Protein AF-A0A914ZQJ4-F1 (afdb_monomer_lite)

InterPro domains:
  IPR001202 WW domain [PF00397] (29-59)
  IPR001202 WW domain [PS01159] (33-59)
  IPR001202 WW domain [PS50020] (27-61)
  IPR001202 WW domain [SM00456] (28-61)
  IPR001202 WW domain [cd00201] (30-60)
  IPR036020 WW domain superfamily [SSF51045] (23-62)
  IPR051370 Peptidyl-prolyl cis-trans isomerase Pin1 [PTHR10657] (27-100)

Secondary structure (DSSP, 8-state):
-------------------------PPPPPTTEEEEE-TTT--EEEEETTT--EESSPP-S---GGGGG-------------TTSSS--BTTBSS-----

Sequence (100 aa):
MSSSDEPERKKSRAGEGDAEDEVEQQPELPKGWEKRMSRTNNQYYYFNVYTGRSQWERPTKPADPAQAELTAVQCAHLLVKHAGSRRPSSWRSDVITRTK

Foldseek 3Di:
DDDDDDDDDDDDPPDDPPPVPPPPVDDDAAAQKDWDADPPPRAIWIARNQQRDIDRDGDPYHRDNVNNVDPDDDDDDDDDDAQPPPQQQDPVGRHHHHDD

Organism: Parascaris univalens (NCBI:txid6257)

Structure (mmCIF, N/CA/C/O backbone):
data_AF-A0A914ZQJ4-F1
#
_entry.id   AF-A0A914ZQJ4-F1
#
loop_
_atom_site.group_PDB
_atom_site.id
_atom_site.type_symbol
_atom_site.label_atom_id
_atom_site.label_alt_id
_atom_site.label_comp_id
_atom_site.label_asym_id
_atom_site.label_entity_id
_atom_site.label_seq_id
_atom_site.pdbx_PDB_ins_code
_atom_site.Cartn_x
_atom_site.Cartn_y
_atom_site.Cartn_z
_atom_site.occupancy
_atom_site.B_iso_or_equiv
_atom_site.auth_seq_id
_atom_site.auth_comp_id
_atom_site.auth_asym_id
_atom_site.auth_atom_id
_atom_site.pdbx_PDB_model_num
ATOM 1 N N . MET A 1 1 ? 53.336 46.148 31.789 1.00 37.31 1 ME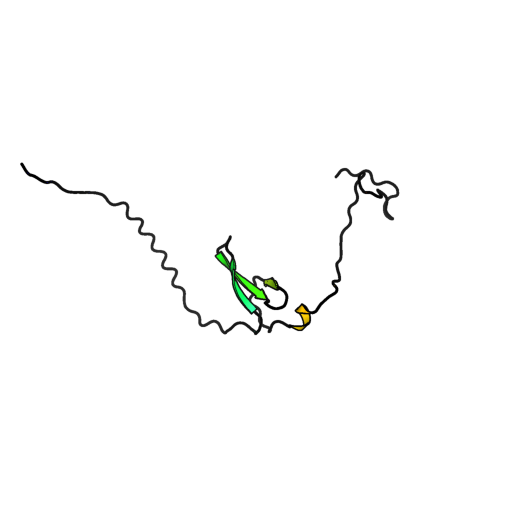T A N 1
ATOM 2 C CA . MET A 1 1 ? 52.581 47.305 32.316 1.00 37.31 1 MET A CA 1
ATOM 3 C C . MET A 1 1 ? 51.349 47.501 31.447 1.00 37.31 1 MET A C 1
ATOM 5 O O . MET A 1 1 ? 51.417 47.227 30.259 1.00 37.31 1 MET A O 1
ATOM 9 N N . SER A 1 2 ? 50.248 47.843 32.108 1.00 45.41 2 SER A N 1
ATOM 10 C CA . SER A 1 2 ? 48.835 47.806 31.705 1.00 45.41 2 SER A CA 1
ATOM 11 C C . SER A 1 2 ? 48.397 48.851 30.667 1.00 45.41 2 SER A C 1
ATOM 13 O O . SER A 1 2 ? 48.937 49.954 30.686 1.00 45.41 2 SER A O 1
ATOM 15 N N . SER A 1 3 ? 47.387 48.502 29.851 1.00 41.88 3 SER A N 1
ATOM 16 C CA . SER A 1 3 ? 46.072 49.185 29.659 1.00 41.88 3 SER A CA 1
ATOM 17 C C . SER A 1 3 ? 45.497 48.844 28.272 1.00 41.88 3 SER A C 1
ATOM 19 O O . SER A 1 3 ? 46.162 49.077 27.271 1.00 41.88 3 SER A O 1
ATOM 21 N N . SER A 1 4 ? 44.415 48.058 28.191 1.00 47.97 4 SER A N 1
ATOM 22 C CA . SER A 1 4 ? 42.994 48.484 28.124 1.00 47.97 4 SER A CA 1
ATOM 23 C C . SER A 1 4 ? 42.622 49.212 26.828 1.00 47.97 4 SER A C 1
ATOM 25 O O . SER A 1 4 ? 43.043 50.350 26.673 1.00 47.97 4 SER A O 1
ATOM 27 N N . ASP A 1 5 ? 41.810 48.576 25.967 1.00 45.22 5 ASP A N 1
ATOM 28 C CA . ASP A 1 5 ? 40.606 49.164 25.336 1.00 45.22 5 ASP A CA 1
ATOM 29 C C . ASP A 1 5 ? 39.752 48.076 24.623 1.00 45.22 5 ASP A C 1
ATOM 31 O O . ASP A 1 5 ? 40.233 46.973 24.369 1.00 45.22 5 ASP A O 1
ATOM 35 N N . GLU A 1 6 ? 38.474 48.366 24.385 1.00 48.53 6 GLU A N 1
ATOM 36 C CA . GLU A 1 6 ? 37.279 47.498 24.444 1.00 48.53 6 GLU A CA 1
ATOM 37 C C . GLU A 1 6 ? 36.852 46.726 23.150 1.00 48.53 6 GLU A C 1
ATOM 39 O O . GLU A 1 6 ? 37.472 46.866 22.096 1.00 48.53 6 GLU A O 1
ATOM 44 N N . PRO A 1 7 ? 35.791 45.875 23.214 1.00 53.25 7 PRO A N 1
ATOM 45 C CA . PRO A 1 7 ? 35.337 44.955 22.160 1.00 53.25 7 PRO A CA 1
ATOM 46 C C . PRO A 1 7 ? 34.139 45.467 21.330 1.00 53.25 7 PRO A C 1
ATOM 48 O O . PRO A 1 7 ? 33.192 45.994 21.891 1.00 53.25 7 PRO A O 1
ATOM 51 N N . GLU A 1 8 ? 34.077 45.166 20.024 1.00 41.97 8 GLU A N 1
ATOM 52 C CA . GLU A 1 8 ? 32.854 45.193 19.181 1.00 41.97 8 GLU A CA 1
ATOM 53 C C . GLU A 1 8 ? 33.064 44.255 17.954 1.00 41.97 8 GLU A C 1
ATOM 55 O O . GLU A 1 8 ? 34.193 44.056 17.527 1.00 41.97 8 GLU A O 1
ATOM 60 N N . ARG A 1 9 ? 32.096 43.597 17.290 1.00 46.28 9 ARG A N 1
ATOM 61 C CA . ARG A 1 9 ? 30.678 43.908 17.075 1.00 46.28 9 ARG A CA 1
ATOM 62 C C . ARG A 1 9 ? 29.888 42.666 16.603 1.00 46.28 9 ARG A C 1
ATOM 64 O O . ARG A 1 9 ? 30.184 42.064 15.576 1.00 46.28 9 ARG A O 1
ATOM 71 N N . LYS A 1 10 ? 28.843 42.340 17.364 1.00 40.69 10 LYS A N 1
ATOM 72 C CA . LYS A 1 10 ? 27.556 41.692 17.025 1.00 40.69 10 LYS A CA 1
ATOM 73 C C . LYS A 1 10 ? 27.339 41.214 15.569 1.00 40.69 10 LYS A C 1
ATOM 75 O O . LYS A 1 10 ? 27.195 42.028 14.660 1.00 40.69 10 LYS A O 1
ATOM 80 N N . LYS A 1 11 ? 27.043 39.917 15.397 1.00 35.66 11 LYS A N 1
ATOM 81 C CA . LYS A 1 11 ? 26.039 39.453 14.418 1.00 35.66 11 LYS A CA 1
ATOM 82 C C . LYS A 1 11 ? 24.920 38.724 15.155 1.00 35.66 11 LYS A C 1
ATOM 84 O O . LYS A 1 11 ? 24.896 37.503 15.257 1.00 35.66 11 LYS A O 1
ATOM 89 N N . SER A 1 12 ? 24.001 39.515 15.693 1.00 38.69 12 SER A N 1
ATOM 90 C CA . SER A 1 12 ? 22.681 39.055 16.106 1.00 38.69 12 SER A CA 1
ATOM 91 C C . SER A 1 12 ? 21.967 38.464 14.890 1.00 38.69 12 SER A C 1
ATOM 93 O O . SER A 1 12 ? 21.622 39.197 13.963 1.00 38.69 12 SER A O 1
ATOM 95 N N . ARG A 1 13 ? 21.719 37.153 14.884 1.00 41.88 13 ARG A N 1
ATOM 96 C CA . ARG A 1 13 ? 20.580 36.603 14.146 1.00 41.88 13 ARG A CA 1
ATOM 97 C C . ARG A 1 13 ? 19.430 36.496 15.136 1.00 41.88 13 ARG A C 1
ATOM 99 O O . ARG A 1 13 ? 19.144 35.425 15.652 1.00 41.88 13 ARG A O 1
ATOM 106 N N . ALA A 1 14 ? 18.828 37.649 15.416 1.00 42.22 14 ALA A N 1
ATOM 107 C CA . ALA A 1 14 ? 17.436 37.680 15.817 1.00 42.22 14 ALA A CA 1
ATOM 108 C C . ALA A 1 14 ? 16.650 37.163 14.609 1.00 42.22 14 ALA A C 1
ATOM 110 O O . ALA A 1 14 ? 16.701 37.734 13.519 1.00 42.22 14 ALA A O 1
ATOM 111 N N . GLY A 1 15 ? 16.057 35.996 14.786 1.00 38.22 15 GLY A N 1
ATOM 112 C CA . GLY A 1 15 ? 15.065 35.429 13.899 1.00 38.22 15 GLY A CA 1
ATOM 113 C C . GLY A 1 15 ? 13.979 34.880 14.797 1.00 38.22 15 GLY A C 1
ATOM 114 O O . GLY A 1 15 ? 13.881 33.669 14.948 1.00 38.22 15 GLY A O 1
ATOM 115 N N . GLU A 1 16 ? 13.269 35.802 15.453 1.00 42.06 16 GLU A N 1
ATOM 116 C CA . GLU A 1 16 ? 11.919 35.588 15.962 1.00 42.06 16 GLU A CA 1
ATOM 117 C C . GLU A 1 16 ? 11.092 34.956 14.845 1.00 42.06 16 GLU A C 1
ATOM 119 O O . GLU A 1 16 ? 10.839 35.545 13.795 1.00 42.06 16 GLU A O 1
ATOM 124 N N . GLY A 1 17 ? 10.744 33.707 15.088 1.00 37.75 17 GLY A N 1
ATOM 125 C CA . GLY A 1 17 ? 9.628 33.012 14.493 1.00 37.75 17 GLY A CA 1
ATOM 126 C C . GLY A 1 17 ? 9.025 32.228 15.639 1.00 37.75 17 GLY A C 1
ATOM 127 O O . GLY A 1 17 ? 9.138 31.005 15.666 1.00 37.75 17 GLY A O 1
ATOM 128 N N . ASP A 1 18 ? 8.511 32.959 16.630 1.00 37.38 18 ASP A N 1
ATOM 129 C CA . ASP A 1 18 ? 7.553 32.448 17.603 1.00 37.38 18 ASP A CA 1
ATOM 130 C C . ASP A 1 18 ? 6.331 32.029 16.775 1.00 37.38 18 ASP A C 1
ATOM 132 O O . ASP A 1 18 ? 5.445 32.816 16.453 1.00 37.38 18 ASP A O 1
ATOM 136 N N . ALA A 1 19 ? 6.376 30.802 16.257 1.00 52.56 19 ALA A N 1
ATOM 137 C CA . ALA A 1 19 ? 5.184 30.119 15.809 1.00 52.56 19 ALA A CA 1
ATOM 138 C C . ALA A 1 19 ? 4.466 29.753 17.100 1.00 52.56 19 ALA A C 1
ATOM 140 O O . ALA A 1 19 ? 4.779 28.743 17.728 1.00 52.56 19 ALA A O 1
ATOM 141 N N . GLU A 1 20 ? 3.598 30.666 17.521 1.00 39.94 20 GLU A N 1
ATOM 142 C CA . GLU A 1 20 ? 2.589 30.475 18.545 1.00 39.94 20 GLU A CA 1
ATOM 143 C C . GLU A 1 20 ? 1.859 29.164 18.213 1.00 39.94 20 GLU A C 1
ATOM 145 O O . GLU A 1 20 ? 0.979 29.114 17.355 1.00 39.94 20 GLU A O 1
ATOM 150 N N . ASP A 1 21 ? 2.306 28.061 18.816 1.00 47.12 21 ASP A N 1
ATOM 151 C CA . ASP A 1 21 ? 1.609 26.782 18.770 1.00 47.12 21 ASP A CA 1
ATOM 152 C C . ASP A 1 21 ? 0.402 26.987 19.687 1.00 47.12 21 ASP A C 1
ATOM 154 O O . ASP A 1 21 ? 0.459 26.773 20.902 1.00 47.12 21 ASP A O 1
ATOM 158 N N . GLU A 1 22 ? -0.669 27.544 19.112 1.00 49.28 22 GLU A N 1
ATOM 159 C CA . GLU A 1 22 ? -2.008 27.437 19.666 1.00 49.28 22 GLU A CA 1
ATOM 160 C C . GLU A 1 22 ? -2.189 25.962 20.016 1.00 49.28 22 GLU A C 1
ATOM 162 O O . GLU A 1 22 ? -2.344 25.113 19.136 1.00 49.28 22 GLU A O 1
ATOM 167 N N . VAL A 1 23 ? -2.114 25.651 21.313 1.00 49.69 23 VAL A N 1
ATOM 168 C CA . VAL A 1 23 ? -2.406 24.328 21.859 1.00 49.69 23 VAL A CA 1
ATOM 169 C C . VAL A 1 23 ? -3.911 24.133 21.723 1.00 49.69 23 VAL A C 1
ATOM 171 O O . VAL A 1 23 ? -4.681 24.192 22.682 1.00 49.69 23 VAL A O 1
ATOM 174 N N . GLU A 1 24 ? -4.350 23.961 20.483 1.00 54.00 24 GLU A N 1
ATOM 175 C CA . GLU A 1 24 ? -5.672 23.509 20.144 1.00 54.00 24 GLU A CA 1
ATOM 176 C C . GLU A 1 24 ? -5.761 22.123 20.774 1.00 54.00 24 GLU A C 1
ATOM 178 O O . GLU A 1 24 ? -5.036 21.197 20.395 1.00 54.00 24 GLU A O 1
ATOM 183 N N . GLN A 1 25 ? -6.577 22.015 21.825 1.00 58.41 25 GLN A N 1
ATOM 184 C CA . GLN A 1 25 ? -6.887 20.770 22.518 1.00 58.41 25 GLN A CA 1
ATOM 185 C C . GLN A 1 25 ? -7.637 19.864 21.544 1.00 58.41 25 GLN A C 1
ATOM 187 O O . GLN A 1 25 ? -8.855 19.706 21.581 1.00 58.41 25 GLN A O 1
ATOM 192 N N . GLN A 1 26 ? -6.890 19.320 20.595 1.00 62.38 26 GLN A N 1
ATOM 193 C CA . GLN A 1 26 ? -7.389 18.414 19.599 1.00 62.38 26 GLN A CA 1
ATOM 194 C C . GLN A 1 26 ? -7.747 17.120 20.329 1.00 62.38 26 GLN A C 1
ATOM 196 O O . GLN A 1 26 ? -6.925 16.615 21.097 1.00 62.38 26 GLN A O 1
ATOM 201 N N . PRO A 1 27 ? -8.954 16.570 20.105 1.00 72.50 27 PRO A N 1
ATOM 202 C CA . PRO A 1 27 ? -9.405 15.386 20.823 1.00 72.50 27 PRO A CA 1
ATOM 203 C C . PRO A 1 27 ? -8.427 14.226 20.623 1.00 72.50 27 PRO A C 1
ATOM 205 O O . PRO A 1 27 ? -7.707 14.168 19.626 1.00 72.50 27 PRO A O 1
ATOM 208 N N . GLU A 1 28 ? -8.375 13.284 21.554 1.00 85.19 28 GLU A N 1
ATOM 209 C CA . GLU A 1 28 ? -7.482 12.136 21.409 1.00 85.19 28 GLU A CA 1
ATOM 210 C C . GLU A 1 28 ? -7.776 11.361 20.114 1.00 85.19 28 GLU A C 1
ATOM 212 O O . GLU A 1 28 ? -8.899 11.345 19.596 1.00 85.19 28 GLU A O 1
ATOM 217 N N . LEU A 1 29 ? -6.737 10.756 19.536 1.00 90.88 29 LEU A N 1
ATOM 218 C CA . LEU A 1 29 ? -6.912 9.963 18.327 1.00 90.88 29 LEU A CA 1
ATOM 219 C C . LEU A 1 29 ? -7.758 8.720 18.611 1.00 90.88 29 LEU A C 1
ATOM 221 O O . LEU A 1 29 ? -7.682 8.154 19.703 1.00 90.88 29 LEU A O 1
ATOM 225 N N . PRO A 1 30 ? -8.527 8.241 17.618 1.00 93.69 30 PRO A N 1
ATOM 226 C CA . PRO A 1 30 ? -9.235 6.983 17.766 1.00 93.69 30 PRO A CA 1
ATOM 227 C C . PRO A 1 30 ? -8.273 5.837 18.104 1.00 93.69 30 PRO A C 1
ATOM 229 O O . PRO A 1 30 ? -7.128 5.809 17.649 1.00 93.69 30 PRO A O 1
ATOM 232 N N . LYS A 1 31 ? -8.758 4.856 18.872 1.00 93.69 31 LYS A N 1
ATOM 233 C CA . LYS A 1 31 ? -7.962 3.710 19.336 1.00 93.69 31 LYS A CA 1
ATOM 234 C C . LYS A 1 31 ? -7.182 3.051 18.191 1.00 93.69 31 LYS A C 1
ATOM 236 O O . LYS A 1 31 ? -7.748 2.766 17.139 1.00 93.69 31 LYS A O 1
ATOM 241 N N . GLY A 1 32 ? -5.901 2.771 18.432 1.00 94.31 32 GLY A N 1
ATOM 242 C 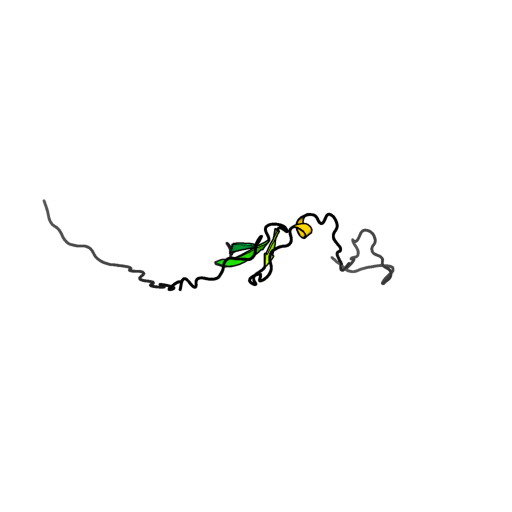CA . GLY A 1 32 ? -5.010 2.108 17.474 1.00 94.31 32 GLY A CA 1
ATOM 243 C C . GLY A 1 32 ? -4.365 3.035 16.434 1.00 94.31 32 GLY A C 1
ATOM 244 O O . GLY A 1 32 ? -3.712 2.547 15.511 1.00 94.31 32 GLY A O 1
ATOM 245 N N . TRP A 1 33 ? -4.508 4.353 16.590 1.00 96.38 33 TRP A N 1
ATOM 246 C CA . TRP A 1 33 ? -3.795 5.356 15.800 1.00 96.38 33 TRP A CA 1
ATOM 247 C C . TRP A 1 33 ? -2.781 6.133 16.637 1.00 96.38 33 TRP A C 1
ATOM 249 O O . TRP A 1 33 ? -3.042 6.471 17.788 1.00 96.38 33 TRP A O 1
ATOM 259 N N . GLU A 1 34 ? -1.647 6.471 16.031 1.00 95.50 34 GLU A N 1
ATOM 260 C CA . GLU A 1 34 ? -0.572 7.249 16.651 1.00 95.50 34 GLU A CA 1
ATOM 261 C C . GLU A 1 34 ? -0.193 8.440 15.758 1.00 95.50 34 GLU A C 1
ATOM 263 O O . GLU A 1 34 ? 0.023 8.272 14.555 1.00 95.50 34 GLU A O 1
ATOM 268 N N . LYS A 1 35 ? -0.100 9.650 16.327 1.00 95.62 35 LYS A N 1
ATOM 269 C CA . LYS A 1 35 ? 0.405 10.838 15.618 1.00 95.62 35 LYS A CA 1
ATOM 270 C C . LYS A 1 35 ? 1.931 10.803 15.631 1.00 95.62 35 LYS A C 1
ATOM 272 O O . LYS A 1 35 ? 2.531 10.806 16.702 1.00 95.62 35 LYS A O 1
ATOM 277 N N . ARG A 1 36 ? 2.564 10.814 14.459 1.00 95.19 36 ARG A N 1
ATOM 278 C CA . ARG A 1 36 ? 4.028 10.833 14.313 1.00 95.19 36 ARG A CA 1
ATOM 279 C C . ARG A 1 36 ? 4.469 11.988 13.429 1.00 95.19 36 ARG A C 1
ATOM 281 O O . ARG A 1 36 ? 3.726 12.423 12.557 1.00 95.19 36 ARG A O 1
ATOM 288 N N . MET A 1 37 ? 5.689 12.472 13.640 1.00 95.88 37 MET A N 1
ATOM 289 C CA . MET A 1 37 ? 6.315 13.475 12.779 1.00 95.88 37 MET A CA 1
ATOM 290 C C . MET A 1 37 ? 7.231 12.791 11.762 1.00 95.88 37 MET A C 1
ATOM 292 O O . MET A 1 37 ? 8.034 11.919 12.107 1.00 95.88 37 MET A O 1
ATOM 296 N N . SER A 1 38 ? 7.101 13.164 10.494 1.00 92.94 38 SER A N 1
ATOM 297 C CA . SER A 1 38 ? 7.989 12.702 9.431 1.00 92.94 38 SER A CA 1
ATOM 298 C C . SER A 1 38 ? 9.345 13.410 9.511 1.00 92.94 38 SER A C 1
ATOM 300 O O . SER A 1 38 ? 9.419 14.624 9.685 1.00 92.94 38 SER A O 1
ATOM 302 N N . ARG A 1 39 ? 10.432 12.641 9.364 1.00 92.50 39 ARG A N 1
ATOM 303 C CA . ARG A 1 39 ? 11.817 13.130 9.508 1.00 92.50 39 ARG A CA 1
ATOM 304 C C . ARG A 1 39 ? 12.296 13.989 8.336 1.00 92.50 39 ARG A C 1
ATOM 306 O O . ARG A 1 39 ? 13.308 14.663 8.464 1.00 92.50 39 ARG A O 1
ATOM 313 N N . THR A 1 40 ? 11.636 13.900 7.183 1.00 92.62 40 THR A N 1
ATOM 314 C CA . THR A 1 40 ? 12.098 14.525 5.933 1.00 92.62 40 THR A CA 1
ATOM 315 C C . THR A 1 40 ? 11.416 15.852 5.635 1.00 92.62 40 THR A C 1
ATOM 317 O O . THR A 1 40 ? 12.034 16.727 5.042 1.00 92.62 40 THR A O 1
ATOM 320 N N . ASN A 1 41 ? 10.148 15.998 6.014 1.00 90.38 41 ASN A N 1
ATOM 321 C CA . ASN A 1 41 ? 9.316 17.155 5.673 1.00 90.38 41 ASN A CA 1
ATOM 322 C C . ASN A 1 41 ? 8.666 17.810 6.900 1.00 90.38 41 ASN A C 1
ATOM 324 O O . ASN A 1 41 ? 7.804 18.666 6.731 1.00 90.38 41 ASN A O 1
ATOM 328 N N . ASN A 1 42 ? 9.043 17.388 8.115 1.00 91.62 42 ASN A N 1
ATOM 329 C CA . ASN A 1 42 ? 8.516 17.883 9.392 1.00 91.62 42 ASN A CA 1
ATOM 330 C C . ASN A 1 42 ? 6.978 17.905 9.472 1.00 91.62 42 ASN A C 1
ATOM 332 O O . ASN A 1 42 ? 6.396 18.666 10.239 1.00 91.62 42 ASN A O 1
ATOM 336 N N . GLN A 1 43 ? 6.305 17.053 8.694 1.00 93.19 43 GLN A N 1
ATOM 337 C CA . GLN A 1 43 ? 4.851 16.990 8.645 1.00 93.19 43 GLN A CA 1
ATOM 338 C C . GLN A 1 43 ? 4.333 15.851 9.522 1.00 93.19 43 GLN A C 1
ATOM 340 O O . GLN A 1 43 ? 4.919 14.763 9.567 1.00 93.19 43 GLN A O 1
ATOM 345 N N . TYR A 1 44 ? 3.217 16.089 10.210 1.00 94.81 44 TYR A N 1
ATOM 346 C CA . TYR A 1 44 ? 2.537 15.040 10.958 1.00 94.81 44 TYR A CA 1
ATOM 347 C C . TYR A 1 44 ? 1.832 14.054 10.026 1.00 94.81 44 TYR A C 1
ATOM 349 O O . TYR A 1 44 ? 1.193 14.447 9.054 1.00 94.81 44 TYR A O 1
ATOM 357 N N . TYR A 1 45 ? 1.915 12.775 10.372 1.00 95.62 45 TYR A N 1
ATOM 358 C CA . TYR A 1 45 ? 1.133 11.697 9.780 1.00 95.62 45 TYR A CA 1
ATOM 359 C C . TYR A 1 45 ? 0.550 10.813 10.885 1.00 95.62 45 TYR A C 1
ATOM 361 O O . TYR A 1 45 ? 1.000 10.836 12.036 1.00 95.62 45 TYR A O 1
ATOM 369 N N . TYR A 1 46 ? -0.456 10.026 10.529 1.00 96.38 46 TYR A N 1
ATOM 370 C CA . TYR A 1 46 ? -1.152 9.119 11.430 1.00 96.38 46 TYR A CA 1
ATOM 371 C C . TYR A 1 46 ? -0.786 7.686 11.084 1.00 96.38 46 TYR A C 1
ATOM 373 O O . TYR A 1 46 ? -0.894 7.260 9.933 1.00 96.38 46 TYR A O 1
ATOM 381 N N . 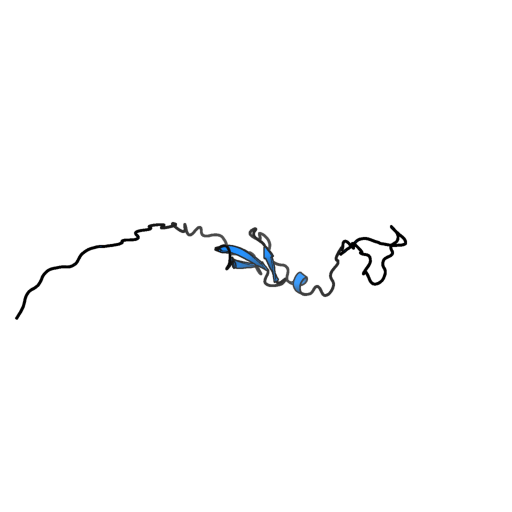PHE A 1 47 ? -0.319 6.950 12.082 1.00 96.44 47 PHE A N 1
ATOM 382 C CA . PHE A 1 47 ? 0.156 5.584 11.942 1.00 96.44 47 PHE A CA 1
ATOM 383 C C . PHE A 1 47 ? -0.832 4.614 12.583 1.00 96.44 47 PHE A C 1
ATOM 385 O O . PHE A 1 47 ? -1.166 4.752 13.759 1.00 96.44 47 PHE A O 1
ATOM 392 N N . ASN A 1 48 ? -1.297 3.636 11.811 1.00 96.19 48 ASN A N 1
ATOM 393 C CA . ASN A 1 48 ? -2.122 2.541 12.298 1.00 96.19 48 ASN A CA 1
ATOM 394 C C . ASN A 1 48 ? -1.216 1.474 12.921 1.00 96.19 48 ASN A C 1
ATOM 396 O O . ASN A 1 48 ? -0.454 0.814 12.211 1.00 96.19 48 ASN A O 1
ATOM 400 N N . VAL A 1 49 ? -1.319 1.283 14.236 1.00 95.06 49 VAL A N 1
ATOM 401 C CA . VAL A 1 49 ? -0.428 0.378 14.984 1.00 95.06 49 VAL A CA 1
ATOM 402 C C . VAL A 1 49 ? -0.676 -1.101 14.689 1.00 95.06 49 VAL A C 1
ATOM 404 O O . VAL A 1 49 ? 0.223 -1.911 14.883 1.00 95.06 49 VAL A O 1
ATOM 407 N N . TYR A 1 50 ? -1.870 -1.455 14.210 1.00 93.81 50 TYR A N 1
ATOM 408 C CA . TYR A 1 50 ? -2.237 -2.836 13.900 1.00 93.81 50 TYR A CA 1
ATOM 409 C C . TYR A 1 50 ? -1.777 -3.241 12.498 1.00 93.81 50 TYR A C 1
ATOM 411 O O . TYR A 1 50 ? -1.193 -4.302 12.318 1.00 93.81 50 TYR A O 1
ATOM 419 N N . THR A 1 51 ? -2.012 -2.389 11.496 1.00 91.94 51 THR A N 1
ATOM 420 C CA . THR A 1 51 ? -1.705 -2.713 10.088 1.00 91.94 51 THR A CA 1
ATOM 421 C C . THR A 1 51 ? -0.356 -2.185 9.609 1.00 91.94 51 THR A C 1
ATOM 423 O O . THR A 1 51 ? 0.067 -2.500 8.497 1.00 91.94 51 THR A O 1
ATOM 426 N N . GLY A 1 52 ? 0.300 -1.327 10.395 1.00 92.06 52 GLY A N 1
ATOM 427 C CA . GLY A 1 52 ? 1.541 -0.657 10.012 1.00 92.06 52 GLY A CA 1
ATOM 428 C C . GLY A 1 52 ? 1.384 0.389 8.902 1.00 92.06 52 GLY A C 1
ATOM 429 O O . GLY A 1 52 ? 2.382 0.858 8.357 1.00 92.06 52 GLY A O 1
ATOM 430 N N . ARG A 1 53 ? 0.149 0.751 8.529 1.00 92.81 53 ARG A N 1
ATOM 431 C CA . ARG A 1 53 ? -0.127 1.729 7.467 1.00 92.81 53 ARG A CA 1
ATOM 432 C C . ARG A 1 53 ? -0.065 3.158 7.997 1.00 92.81 53 ARG A C 1
ATOM 434 O O . ARG A 1 53 ? -0.536 3.437 9.097 1.00 92.81 53 ARG A O 1
ATOM 441 N N . SER A 1 54 ? 0.471 4.068 7.191 1.00 95.69 54 SER A N 1
ATOM 442 C CA . SER A 1 54 ? 0.458 5.507 7.450 1.00 95.69 54 SER A CA 1
ATOM 443 C C . SER A 1 54 ? -0.523 6.231 6.528 1.00 95.69 54 SER A C 1
ATOM 445 O O . SER A 1 54 ? -0.752 5.811 5.394 1.00 95.69 54 SER A O 1
ATOM 447 N N . GLN A 1 55 ? -1.085 7.332 7.016 1.00 95.50 55 GLN A N 1
ATOM 448 C CA . GLN A 1 55 ? -1.907 8.258 6.236 1.00 95.50 55 GLN A CA 1
ATOM 449 C C . GLN A 1 55 ? -1.680 9.7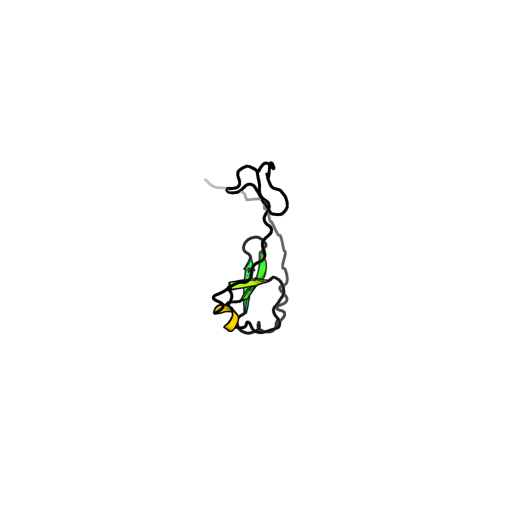00 6.695 1.00 95.50 55 GLN A C 1
ATOM 451 O O . GLN A 1 55 ? -1.256 9.935 7.829 1.00 95.50 55 GLN A O 1
ATOM 456 N N . TRP A 1 56 ? -1.951 10.662 5.818 1.00 95.19 56 TRP A N 1
ATOM 457 C CA . TRP A 1 56 ? -1.780 12.087 6.119 1.00 95.19 56 TRP A CA 1
ATOM 458 C C . TRP A 1 56 ? -3.025 12.676 6.779 1.00 95.19 56 TRP A C 1
ATOM 460 O O . TRP A 1 56 ? -2.928 13.528 7.660 1.00 95.19 56 TRP A O 1
ATOM 470 N N . GLU A 1 57 ? -4.200 12.191 6.389 1.00 95.19 57 GLU A N 1
ATOM 471 C CA . GLU A 1 57 ? -5.486 12.636 6.900 1.00 95.19 57 GLU A CA 1
ATOM 472 C C . GLU A 1 57 ? -5.744 12.060 8.288 1.00 95.19 57 GLU A C 1
ATOM 474 O O . GLU A 1 57 ? -5.466 10.890 8.566 1.00 95.19 57 GLU A O 1
ATOM 479 N N . ARG A 1 58 ? -6.335 12.868 9.166 1.00 93.44 58 AR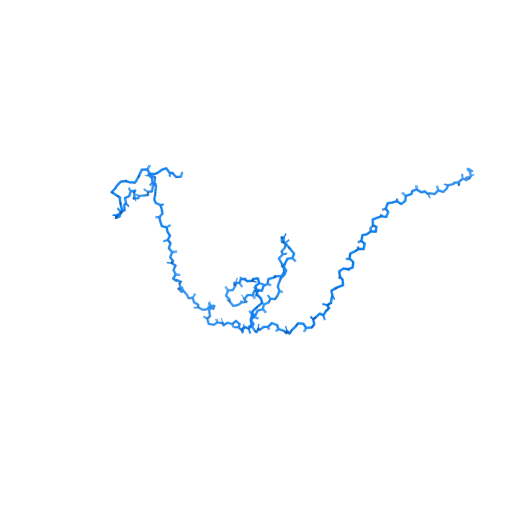G A N 1
ATOM 480 C CA . ARG A 1 58 ? -6.642 12.427 10.522 1.00 93.44 58 ARG A CA 1
ATOM 481 C C . ARG A 1 58 ? -7.731 11.348 10.519 1.00 93.44 58 ARG A C 1
ATOM 483 O O . ARG A 1 58 ? -8.810 11.579 9.972 1.00 93.44 58 ARG A O 1
ATOM 490 N N . PRO A 1 59 ? -7.494 10.189 11.152 1.00 94.06 59 PRO A N 1
ATOM 491 C CA . PRO A 1 59 ? -8.495 9.140 11.248 1.00 94.06 59 PRO A CA 1
ATOM 492 C C . PRO A 1 59 ? -9.640 9.574 12.167 1.00 94.06 59 PRO A C 1
ATOM 494 O O . PRO A 1 59 ? -9.419 10.122 13.245 1.00 94.06 59 PRO A O 1
ATOM 497 N N . THR A 1 60 ? -10.873 9.291 11.749 1.00 93.56 60 THR A N 1
ATOM 498 C CA . THR A 1 60 ? -12.093 9.538 12.540 1.00 93.56 60 THR A CA 1
ATOM 499 C C . THR A 1 60 ? -12.627 8.276 13.214 1.00 93.56 60 THR A C 1
ATOM 501 O O . THR A 1 60 ? -13.393 8.357 14.169 1.00 93.56 60 THR A O 1
ATOM 504 N N . LYS A 1 61 ? -12.215 7.099 12.731 1.00 92.12 61 LYS A N 1
ATOM 505 C CA . LYS A 1 61 ? -12.647 5.784 13.217 1.00 92.12 61 LYS A CA 1
ATOM 506 C C . LYS A 1 61 ? -11.492 5.053 13.905 1.00 92.12 61 LYS A C 1
ATOM 508 O O . LYS A 1 61 ? -10.344 5.226 13.486 1.00 92.12 61 LYS A O 1
ATOM 513 N N . PRO A 1 62 ? -11.776 4.219 14.922 1.00 93.25 62 PRO A N 1
ATOM 514 C CA . PRO A 1 62 ? -10.761 3.364 15.526 1.00 93.25 62 PRO A CA 1
ATOM 515 C C . PRO A 1 62 ? -10.171 2.416 14.481 1.00 93.25 62 PRO A C 1
ATOM 517 O O . PRO A 1 62 ? -10.849 2.011 13.534 1.00 93.25 62 PRO A O 1
ATOM 520 N N . ALA A 1 63 ? -8.897 2.083 14.648 1.00 92.81 63 ALA A N 1
ATOM 521 C CA . ALA A 1 63 ? -8.243 1.082 13.830 1.00 92.81 63 ALA A CA 1
ATOM 522 C C . ALA A 1 63 ? -8.797 -0.307 14.173 1.00 92.81 63 ALA A C 1
ATOM 524 O O . ALA A 1 63 ? -8.986 -0.649 15.341 1.00 92.81 63 ALA A O 1
ATOM 525 N N . ASP A 1 64 ? -9.053 -1.097 13.137 1.00 92.81 64 ASP A N 1
ATOM 526 C CA . ASP A 1 64 ? -9.575 -2.449 13.271 1.00 92.81 64 ASP A CA 1
ATOM 527 C C . ASP A 1 64 ? -8.416 -3.449 13.447 1.00 92.81 64 ASP A C 1
ATOM 529 O O . ASP A 1 64 ? -7.624 -3.615 12.512 1.00 92.81 64 ASP A O 1
ATOM 533 N N . PRO A 1 65 ? -8.289 -4.118 14.610 1.00 91.00 65 PRO A N 1
ATOM 534 C CA . PRO A 1 65 ? -7.239 -5.107 14.832 1.00 91.00 65 PRO A CA 1
ATOM 535 C C . PRO A 1 65 ? -7.393 -6.341 13.936 1.00 91.00 65 PRO A C 1
ATOM 537 O O . PRO A 1 65 ? -6.391 -6.988 13.645 1.00 91.00 65 PRO A O 1
ATOM 540 N N . ALA A 1 66 ? -8.596 -6.651 13.434 1.00 90.38 66 ALA A N 1
ATOM 541 C CA . ALA A 1 66 ? -8.798 -7.795 12.542 1.00 90.38 66 ALA A CA 1
ATOM 542 C C . ALA A 1 66 ? -8.025 -7.650 11.219 1.00 90.38 66 ALA A C 1
ATOM 544 O O . ALA A 1 66 ? -7.685 -8.645 10.584 1.00 90.38 66 ALA A O 1
ATOM 545 N N . GLN A 1 67 ? -7.688 -6.417 10.820 1.00 87.12 67 GLN A N 1
ATOM 546 C CA . GLN A 1 67 ? -6.874 -6.169 9.629 1.00 87.12 67 GLN A CA 1
ATOM 547 C C . GLN A 1 67 ? -5.406 -6.590 9.799 1.00 87.12 67 GLN A C 1
ATOM 549 O O . GLN A 1 67 ? -4.731 -6.786 8.789 1.00 87.12 67 GLN A O 1
ATOM 554 N N . ALA A 1 68 ? -4.906 -6.727 11.032 1.00 88.44 68 ALA A N 1
ATOM 555 C CA . ALA A 1 68 ? -3.547 -7.210 11.292 1.00 88.44 68 ALA A CA 1
ATOM 556 C C . ALA A 1 68 ? -3.391 -8.711 11.000 1.00 88.44 68 ALA A C 1
ATOM 558 O O . ALA A 1 68 ? -2.322 -9.152 10.593 1.00 88.44 68 ALA A O 1
ATOM 559 N N . GLU A 1 69 ? -4.471 -9.480 11.148 1.00 89.38 69 GLU A N 1
ATOM 560 C CA . GLU A 1 69 ? -4.477 -10.944 11.016 1.00 89.38 69 GLU A CA 1
ATOM 561 C C . GLU A 1 69 ? -4.699 -11.424 9.567 1.00 89.38 69 GLU A C 1
ATOM 563 O O . GLU A 1 69 ? -4.863 -12.617 9.305 1.00 89.38 69 GLU A O 1
ATOM 568 N N . LEU A 1 70 ? -4.729 -10.510 8.591 1.00 88.88 70 LEU A N 1
ATOM 569 C CA . LEU A 1 70 ? -4.912 -10.860 7.184 1.00 88.88 70 LEU A CA 1
ATOM 570 C C . LEU A 1 70 ? -3.659 -11.557 6.637 1.00 88.88 70 LEU A C 1
ATOM 572 O O . LEU A 1 70 ? -2.635 -10.931 6.374 1.00 88.88 70 LEU A O 1
ATOM 576 N N . THR A 1 71 ? -3.765 -12.863 6.403 1.00 91.19 71 THR A N 1
ATOM 577 C CA . THR A 1 71 ? -2.671 -13.703 5.882 1.00 91.19 71 THR A CA 1
ATOM 578 C C . THR A 1 71 ? -2.606 -13.755 4.355 1.00 91.19 71 THR A C 1
ATOM 580 O O . THR A 1 71 ? -1.617 -14.222 3.790 1.00 91.19 71 THR A O 1
ATOM 583 N N . ALA A 1 72 ? -3.645 -13.270 3.672 1.00 91.25 72 ALA A N 1
ATOM 584 C CA . ALA A 1 72 ? -3.742 -13.255 2.220 1.00 91.25 72 ALA A CA 1
ATOM 585 C C . ALA A 1 72 ? -4.069 -11.850 1.707 1.00 91.25 72 ALA A C 1
ATOM 587 O O . ALA A 1 72 ? -4.825 -11.099 2.323 1.00 91.25 72 ALA A O 1
ATOM 588 N N . VAL A 1 73 ? -3.518 -11.515 0.541 1.00 89.69 73 VAL A N 1
ATOM 589 C CA . VAL A 1 73 ? -3.746 -10.237 -0.138 1.00 89.69 73 VAL A CA 1
ATOM 590 C C . VAL A 1 73 ? -4.280 -10.474 -1.542 1.00 89.69 73 VAL A C 1
ATOM 592 O O . VAL A 1 73 ? -3.879 -11.416 -2.225 1.00 89.69 73 VAL A O 1
ATOM 595 N N . GLN A 1 74 ? -5.167 -9.592 -1.994 1.00 93.81 74 GLN A N 1
ATOM 596 C CA . GLN A 1 74 ? -5.543 -9.504 -3.397 1.00 93.81 74 GLN A CA 1
ATOM 597 C C . GLN A 1 74 ? -4.778 -8.345 -4.026 1.00 93.81 74 GLN A C 1
ATOM 599 O O . GLN A 1 74 ? -4.820 -7.216 -3.536 1.00 93.81 74 GLN A O 1
ATOM 604 N N . CYS A 1 75 ? -4.075 -8.621 -5.118 1.00 94.44 75 CYS A N 1
ATOM 605 C CA . CYS A 1 75 ? -3.317 -7.612 -5.841 1.00 94.44 75 CYS A CA 1
ATOM 606 C C . CYS A 1 75 ? -3.669 -7.672 -7.323 1.00 94.44 75 CYS A C 1
ATOM 608 O O . CYS A 1 75 ? -3.817 -8.750 -7.897 1.00 94.44 75 CYS A O 1
ATOM 610 N N . ALA A 1 76 ? -3.748 -6.505 -7.950 1.00 97.06 76 ALA A N 1
ATOM 611 C CA . ALA A 1 76 ? -3.681 -6.389 -9.396 1.00 97.06 76 ALA A CA 1
ATOM 612 C C . ALA A 1 76 ? -2.241 -6.047 -9.791 1.00 97.06 76 ALA A C 1
ATOM 614 O O . ALA A 1 76 ? -1.542 -5.337 -9.067 1.00 97.06 76 ALA A O 1
ATOM 615 N N . HIS A 1 77 ? -1.799 -6.522 -10.952 1.00 95.56 77 HIS A N 1
ATOM 616 C CA . HIS A 1 77 ? -0.564 -6.050 -11.564 1.00 95.56 77 HIS A CA 1
ATOM 617 C C . HIS A 1 77 ? -0.794 -5.695 -13.027 1.00 95.56 77 HIS A C 1
ATOM 619 O O . HIS A 1 77 ? -1.707 -6.205 -13.677 1.00 95.56 77 HIS A O 1
ATOM 625 N N . LEU A 1 78 ? 0.066 -4.833 -13.555 1.00 95.06 78 LEU A N 1
ATOM 626 C CA . LEU A 1 78 ? 0.161 -4.580 -14.984 1.00 95.06 78 LEU A CA 1
ATOM 627 C C . LEU A 1 78 ? 1.469 -5.184 -15.476 1.00 95.06 78 LEU A C 1
ATOM 629 O O . LEU A 1 78 ? 2.549 -4.775 -15.058 1.00 95.06 78 LEU A O 1
ATOM 633 N N . LEU A 1 79 ? 1.366 -6.181 -16.353 1.00 94.62 79 LEU A N 1
ATOM 634 C CA . LEU A 1 79 ? 2.531 -6.835 -16.930 1.00 94.62 79 LEU A CA 1
ATOM 635 C C . LEU A 1 79 ? 2.861 -6.216 -18.286 1.00 94.62 79 LEU A C 1
ATOM 637 O O . LEU A 1 79 ? 2.109 -6.365 -19.250 1.00 94.62 79 LEU A O 1
ATOM 641 N N . VAL A 1 80 ? 4.033 -5.594 -18.373 1.00 95.62 80 VAL A N 1
ATOM 642 C CA . VAL A 1 80 ? 4.650 -5.197 -19.640 1.00 95.62 80 VAL A CA 1
ATOM 643 C C . VAL A 1 80 ? 5.871 -6.082 -19.863 1.00 95.62 80 VAL A C 1
ATOM 645 O O . VAL A 1 80 ? 6.805 -6.078 -19.067 1.00 95.62 80 VAL A O 1
ATOM 648 N N . LYS A 1 81 ? 5.848 -6.876 -20.934 1.00 96.38 81 LYS A N 1
ATOM 649 C CA . LYS A 1 81 ? 6.967 -7.745 -21.322 1.00 96.38 81 LYS A CA 1
ATOM 650 C C . LYS A 1 81 ? 7.915 -7.025 -22.286 1.00 96.38 81 LYS A C 1
ATOM 652 O O . LYS A 1 81 ? 7.521 -6.082 -22.971 1.00 96.38 81 LYS A O 1
ATOM 657 N N . HIS A 1 82 ? 9.140 -7.531 -22.371 1.00 97.12 82 HIS A N 1
ATOM 658 C CA . HIS A 1 82 ? 10.203 -7.083 -23.277 1.00 97.12 82 HIS A CA 1
ATOM 659 C C . HIS A 1 82 ? 10.911 -8.299 -23.912 1.00 97.12 82 HIS A C 1
ATOM 661 O O . HIS A 1 82 ? 10.675 -9.433 -23.494 1.00 97.12 82 HIS A O 1
ATOM 667 N N . ALA A 1 83 ? 11.787 -8.085 -24.897 1.00 96.31 83 ALA A N 1
ATOM 668 C CA . ALA A 1 83 ? 12.457 -9.146 -25.663 1.00 96.31 83 ALA A CA 1
ATOM 669 C C . ALA A 1 83 ? 13.283 -10.107 -24.789 1.00 96.31 83 ALA A C 1
ATOM 671 O O . ALA A 1 83 ? 13.340 -11.303 -25.047 1.00 96.31 83 ALA A O 1
ATOM 672 N N . GLY A 1 84 ? 13.869 -9.593 -23.705 1.00 95.75 84 GLY A N 1
ATOM 673 C CA . GLY A 1 84 ? 14.589 -10.385 -22.701 1.00 95.75 84 GLY A CA 1
ATOM 674 C C . GLY A 1 84 ? 13.704 -11.025 -21.621 1.00 95.75 84 GLY A C 1
ATOM 675 O O . GLY A 1 84 ? 14.228 -11.611 -20.677 1.00 95.75 84 GLY A O 1
ATOM 676 N N . SER A 1 85 ? 12.374 -10.886 -21.686 1.00 96.88 85 SER A N 1
ATOM 677 C CA . SER A 1 85 ? 11.474 -11.588 -20.763 1.00 96.88 85 SER A CA 1
ATOM 678 C C . SER A 1 85 ? 11.583 -13.098 -20.978 1.00 96.88 85 SER A C 1
ATOM 680 O O . SER A 1 85 ? 11.600 -13.548 -22.115 1.00 96.88 85 SER A O 1
ATOM 682 N N . ARG A 1 86 ? 11.558 -13.903 -19.901 1.00 96.50 86 ARG A N 1
ATOM 683 C CA . ARG A 1 86 ? 11.692 -15.381 -19.965 1.00 96.50 86 ARG A CA 1
ATOM 684 C C . ARG A 1 86 ? 10.769 -16.057 -20.988 1.00 96.50 86 ARG A C 1
ATOM 686 O O . ARG A 1 86 ? 11.098 -17.105 -21.523 1.00 96.50 86 ARG A O 1
ATOM 693 N N . ARG A 1 87 ? 9.584 -15.480 -21.200 1.00 96.25 87 ARG A N 1
ATOM 694 C CA . ARG A 1 87 ? 8.614 -15.876 -22.227 1.00 96.25 87 ARG A CA 1
ATOM 695 C C . ARG A 1 87 ? 8.146 -14.610 -22.943 1.00 96.25 87 ARG A C 1
ATOM 697 O O . ARG A 1 87 ? 7.171 -14.004 -22.467 1.00 96.25 87 ARG A O 1
ATOM 704 N N . PRO A 1 88 ? 8.830 -14.179 -24.016 1.00 96.25 88 PRO A N 1
ATOM 705 C CA . PRO A 1 88 ? 8.535 -12.939 -24.727 1.00 96.25 88 PRO A CA 1
ATOM 706 C C . PRO A 1 88 ? 7.352 -13.137 -25.689 1.00 96.25 88 PRO A C 1
ATOM 708 O O . PRO A 1 88 ? 7.448 -12.878 -26.878 1.00 96.25 88 PRO A O 1
ATOM 711 N N . SER A 1 89 ? 6.229 -13.618 -25.156 1.00 96.62 89 SER A N 1
ATOM 712 C CA . SER A 1 89 ? 4.972 -13.871 -25.863 1.00 96.62 89 SER A CA 1
ATOM 713 C C . SER A 1 89 ? 3.793 -13.679 -24.910 1.00 96.62 89 SER A C 1
ATOM 715 O O . SER A 1 89 ? 3.927 -13.848 -23.693 1.00 96.62 89 SER A O 1
ATOM 717 N N . SER A 1 90 ? 2.631 -13.283 -25.407 1.00 95.56 90 SER A N 1
ATOM 718 C CA . SER A 1 90 ? 1.403 -13.131 -24.618 1.00 95.56 90 SER A CA 1
ATOM 719 C C . SER A 1 90 ? 0.183 -13.307 -25.512 1.00 95.56 90 SER A C 1
ATOM 721 O O . SER A 1 90 ? 0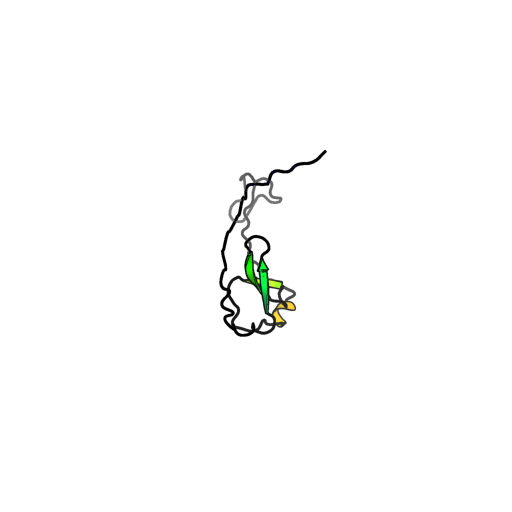.309 -13.279 -26.727 1.00 95.56 90 SER A O 1
ATOM 723 N N . TRP A 1 91 ? -1.012 -13.381 -24.928 1.00 95.38 91 TRP A N 1
ATOM 724 C CA . TRP A 1 91 ? -2.258 -13.409 -25.703 1.00 95.38 91 TRP A CA 1
ATOM 725 C C . TRP A 1 91 ? -2.432 -12.197 -26.637 1.00 95.38 91 TRP A C 1
ATOM 727 O O . TRP A 1 91 ? -3.202 -12.263 -27.585 1.00 95.38 91 TRP A O 1
ATOM 737 N N . ARG A 1 92 ? -1.728 -11.084 -26.371 1.00 94.06 92 ARG A N 1
ATOM 738 C CA . ARG A 1 92 ? -1.746 -9.883 -27.218 1.00 94.06 92 ARG A CA 1
ATOM 739 C C . ARG A 1 92 ? -0.752 -9.937 -28.376 1.00 94.06 92 ARG A C 1
ATOM 741 O O . ARG A 1 92 ? -0.887 -9.149 -29.306 1.00 94.06 92 ARG A O 1
ATOM 748 N N . SER A 1 93 ? 0.294 -10.760 -28.291 1.00 93.31 93 SER A N 1
ATOM 749 C CA . SER A 1 93 ? 1.377 -10.805 -29.286 1.00 93.31 93 SER A CA 1
ATOM 750 C C . SER A 1 93 ? 2.212 -12.073 -29.126 1.00 93.31 93 SER A C 1
ATOM 752 O O . SER A 1 93 ? 2.738 -12.319 -28.036 1.00 93.31 93 SER A O 1
ATOM 754 N N . ASP A 1 94 ? 2.410 -12.816 -30.213 1.00 94.81 94 ASP A N 1
ATOM 755 C CA . ASP A 1 94 ? 3.185 -14.064 -30.204 1.00 94.81 94 ASP A CA 1
ATOM 756 C C . ASP A 1 94 ? 4.681 -13.849 -29.952 1.00 94.81 94 ASP A C 1
ATOM 758 O O . ASP A 1 94 ? 5.306 -14.654 -29.268 1.00 94.81 94 ASP A O 1
ATOM 762 N N . VAL A 1 95 ? 5.255 -12.747 -30.446 1.00 96.00 95 VAL A N 1
ATOM 763 C CA . VAL A 1 95 ? 6.663 -12.390 -30.225 1.00 96.00 95 VAL A CA 1
ATOM 764 C C . VAL A 1 95 ? 6.758 -10.933 -29.790 1.00 96.00 95 VAL A C 1
ATOM 766 O O . VAL A 1 95 ? 6.294 -10.027 -30.477 1.00 96.00 95 VAL A O 1
ATOM 769 N N . ILE A 1 96 ? 7.362 -10.700 -28.627 1.00 96.50 96 ILE A N 1
ATOM 770 C CA . ILE A 1 96 ? 7.510 -9.378 -28.019 1.00 96.50 96 ILE A CA 1
ATOM 771 C C . ILE A 1 96 ? 8.936 -8.885 -28.247 1.00 96.50 96 ILE A C 1
ATOM 773 O O . ILE A 1 96 ? 9.887 -9.486 -27.759 1.00 96.50 96 ILE A O 1
ATOM 777 N N . THR A 1 97 ? 9.079 -7.759 -28.945 1.00 96.06 97 THR A N 1
ATOM 778 C CA . THR A 1 97 ? 10.375 -7.208 -29.389 1.00 96.06 97 THR A CA 1
ATOM 779 C C . THR A 1 97 ? 10.790 -5.926 -28.667 1.00 96.06 97 THR A C 1
ATOM 781 O O . THR A 1 97 ? 11.844 -5.365 -28.956 1.00 96.06 97 THR A O 1
ATOM 784 N N . ARG A 1 98 ? 9.987 -5.451 -27.706 1.00 93.88 98 ARG A N 1
ATOM 785 C CA . ARG A 1 98 ? 10.289 -4.232 -26.941 1.00 93.88 98 ARG A CA 1
ATOM 786 C C . ARG A 1 98 ? 11.617 -4.361 -26.198 1.00 93.88 98 ARG A C 1
ATOM 788 O O . ARG A 1 98 ? 11.895 -5.403 -25.606 1.00 93.88 98 ARG A O 1
ATOM 795 N N . THR A 1 99 ? 12.399 -3.292 -26.172 1.00 92.12 99 THR A N 1
ATOM 796 C CA . THR A 1 99 ? 13.578 -3.177 -25.309 1.00 92.12 99 THR A CA 1
ATOM 797 C C . THR A 1 99 ? 13.165 -2.912 -23.858 1.00 92.12 99 THR A C 1
ATOM 799 O O . THR A 1 99 ? 12.010 -2.569 -23.592 1.00 92.12 99 THR A O 1
ATOM 802 N N . LYS A 1 100 ? 14.090 -3.165 -22.926 1.00 82.94 100 LYS A N 1
ATOM 803 C CA . LYS A 1 100 ? 13.883 -2.950 -21.489 1.00 82.94 100 LYS A CA 1
ATOM 804 C C . LYS A 1 100 ? 13.901 -1.465 -21.144 1.00 82.94 100 LYS A C 1
ATOM 806 O O . LYS A 1 100 ? 14.665 -0.739 -21.816 1.00 82.94 100 LYS A O 1
#

Radius of gyration: 29.35 Å; chains: 1; bounding box: 65×65×62 Å

pLDDT: mean 80.89, std 21.65, range [35.66, 97.12]